Protein AF-A0A840TZE2-F1 (afdb_monomer)

Secondary structure (DSSP, 8-state):
----------------------PPPTT-TTEEEEEEEEEEEEEEEEEETTTTEEEEEEE-TT-SS-EEEEEESS--GGG--TT-EEEEEEEEEEES---SS--TTEEEEEEEEEEEEEE--

Solvent-accessible surface area (backbone atoms only — not comparable to full-atom values): 7478 Å² total; per-residue (Å²): 141,85,88,84,86,79,86,81,86,78,84,76,82,77,76,76,82,76,74,76,72,76,73,65,62,91,68,38,88,76,44,56,58,81,73,47,78,46,70,73,39,55,32,31,29,39,72,38,80,89,78,72,40,46,27,35,45,27,71,41,90,96,50,95,64,38,27,34,38,26,38,40,50,75,72,60,76,96,62,75,43,73,69,42,42,32,33,34,22,30,38,33,18,38,40,85,68,74,78,92,68,90,62,80,52,61,75,48,56,26,26,24,50,68,76,44,74,43,79,58,135

Structure (mmCIF, N/CA/C/O backbone):
data_AF-A0A840TZE2-F1
#
_entry.id   AF-A0A840TZE2-F1
#
loop_
_atom_site.group_PDB
_atom_site.id
_atom_site.type_symbol
_atom_site.label_atom_id
_atom_site.label_alt_id
_atom_site.label_comp_id
_atom_site.label_asym_id
_atom_site.label_entity_id
_atom_site.label_seq_id
_atom_site.pdbx_PDB_ins_code
_atom_site.Cartn_x
_atom_site.Cartn_y
_atom_site.Cartn_z
_atom_site.occupancy
_atom_site.B_iso_or_equiv
_atom_site.auth_seq_id
_atom_site.auth_comp_id
_atom_site.auth_asym_id
_atom_site.auth_atom_id
_atom_site.pdbx_PDB_model_num
ATOM 1 N N . MET A 1 1 ? 66.362 -23.103 40.442 1.00 46.62 1 MET A N 1
ATOM 2 C CA . MET A 1 1 ? 65.578 -22.502 39.340 1.00 46.62 1 MET A CA 1
ATOM 3 C C . MET A 1 1 ? 64.280 -23.282 39.183 1.00 46.62 1 MET A C 1
ATOM 5 O O . MET A 1 1 ? 64.343 -24.463 38.875 1.00 46.62 1 MET A O 1
ATOM 9 N N . LYS A 1 2 ? 63.124 -22.663 39.441 1.00 38.03 2 LYS A N 1
ATOM 10 C CA . LYS A 1 2 ? 61.800 -23.168 39.040 1.00 38.03 2 LYS A CA 1
ATOM 11 C C . LYS A 1 2 ? 60.840 -21.977 39.036 1.00 38.03 2 LYS A C 1
ATOM 13 O O . LYS A 1 2 ? 60.615 -21.368 40.075 1.00 38.03 2 LYS A O 1
ATOM 18 N N . LYS A 1 3 ? 60.401 -21.585 37.838 1.00 48.84 3 LYS A N 1
ATOM 19 C CA . LYS A 1 3 ? 59.460 -20.491 37.578 1.00 48.84 3 LYS A CA 1
ATOM 20 C C . LYS A 1 3 ? 58.049 -21.077 37.642 1.00 48.84 3 LYS A C 1
ATOM 22 O O . LYS A 1 3 ? 57.765 -21.990 36.875 1.00 48.84 3 LYS A O 1
ATOM 27 N N . TYR A 1 4 ? 57.187 -20.556 38.510 1.00 53.03 4 TYR A N 1
ATOM 28 C CA . TYR A 1 4 ? 55.747 -20.800 38.437 1.00 53.03 4 TYR A CA 1
ATOM 29 C C . TYR A 1 4 ? 55.072 -19.488 38.057 1.00 53.03 4 TYR A C 1
ATOM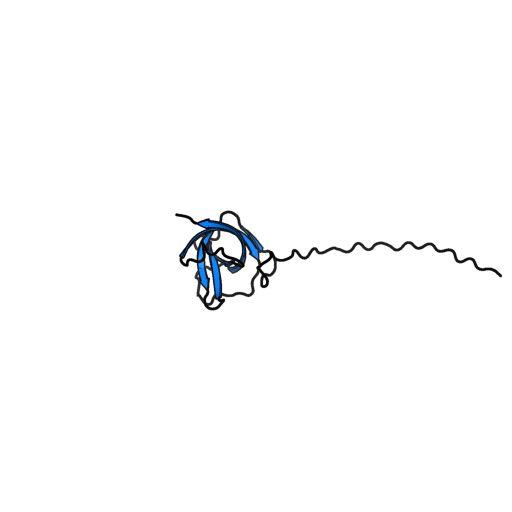 31 O O . TYR A 1 4 ? 54.997 -18.549 38.843 1.00 53.03 4 TYR A O 1
ATOM 39 N N . LEU A 1 5 ? 54.678 -19.425 36.791 1.00 52.38 5 LEU A N 1
ATOM 40 C CA . LEU A 1 5 ? 53.930 -18.342 36.178 1.00 52.38 5 LEU A CA 1
ATOM 41 C C . LEU A 1 5 ? 52.453 -18.716 36.339 1.00 52.38 5 LEU A C 1
ATOM 43 O O . LEU A 1 5 ? 51.969 -19.611 35.649 1.00 52.38 5 LEU A O 1
ATOM 47 N N . VAL A 1 6 ? 51.772 -18.111 37.315 1.00 52.62 6 VAL A N 1
ATOM 48 C CA . VAL A 1 6 ? 50.349 -18.358 37.579 1.00 52.62 6 VAL A CA 1
ATOM 49 C C . VAL A 1 6 ? 49.521 -17.230 36.973 1.00 52.62 6 VAL A C 1
ATOM 51 O O . VAL A 1 6 ? 49.556 -16.088 37.417 1.00 52.62 6 VAL A O 1
ATOM 54 N N . PHE A 1 7 ? 48.821 -17.621 35.912 1.00 53.38 7 PHE A N 1
ATOM 55 C CA . PHE A 1 7 ? 47.556 -17.115 35.386 1.00 53.38 7 PHE A CA 1
ATOM 56 C C . PHE A 1 7 ? 46.732 -16.229 36.343 1.00 53.38 7 PHE A C 1
ATOM 58 O O . PHE A 1 7 ? 46.301 -16.691 37.396 1.00 53.38 7 PHE A O 1
ATOM 65 N N . PHE A 1 8 ? 46.354 -15.032 35.889 1.00 50.03 8 PHE A N 1
ATOM 66 C CA . PHE A 1 8 ? 45.045 -14.467 36.225 1.00 50.03 8 PHE A CA 1
ATOM 67 C C . PHE A 1 8 ? 44.511 -13.697 35.017 1.00 50.03 8 PHE A C 1
ATOM 69 O O . PHE A 1 8 ? 44.864 -12.548 34.760 1.00 50.03 8 PHE A O 1
ATOM 76 N N . GLY A 1 9 ? 43.721 -14.411 34.216 1.00 56.72 9 GLY A N 1
ATOM 77 C CA . GLY A 1 9 ? 42.927 -13.829 33.150 1.00 56.72 9 GLY A CA 1
ATOM 78 C C . GLY A 1 9 ? 41.748 -13.068 33.742 1.00 56.72 9 GLY A C 1
ATOM 79 O O . GLY A 1 9 ? 41.041 -13.581 34.606 1.00 56.72 9 GLY A O 1
ATOM 80 N N . LEU A 1 10 ? 41.521 -11.860 33.242 1.00 48.53 10 LEU A N 1
ATOM 81 C CA . LEU A 1 10 ? 40.240 -11.181 33.362 1.00 48.53 10 LEU A CA 1
ATOM 82 C C . LEU A 1 10 ? 39.922 -10.562 32.002 1.00 48.53 10 LEU A C 1
ATOM 84 O O . LEU A 1 10 ? 40.178 -9.391 31.731 1.00 48.53 10 LEU A O 1
ATOM 88 N N . THR A 1 11 ? 39.442 -11.415 31.104 1.00 57.41 11 THR A N 1
ATOM 89 C CA . THR A 1 11 ? 38.923 -11.045 29.792 1.00 57.41 11 THR A CA 1
ATOM 90 C C . THR A 1 11 ? 37.662 -10.212 30.010 1.00 57.41 11 THR A C 1
ATOM 92 O O . THR A 1 11 ? 36.613 -10.731 30.387 1.00 57.41 11 THR A O 1
ATOM 95 N N . VAL A 1 12 ? 37.786 -8.899 29.828 1.00 59.91 12 VAL A N 1
ATOM 96 C CA . VAL A 1 12 ? 36.674 -7.950 29.894 1.00 59.91 12 VAL A CA 1
ATOM 97 C C . VAL A 1 12 ? 35.735 -8.228 28.722 1.00 59.91 12 VAL A C 1
ATOM 99 O O . VAL A 1 12 ? 36.098 -8.046 27.560 1.00 59.91 12 VAL A O 1
ATOM 102 N N . LEU A 1 13 ? 34.528 -8.696 29.053 1.00 56.69 13 LEU A N 1
ATOM 103 C CA . LEU A 1 13 ? 33.383 -8.757 28.154 1.00 56.69 13 LEU A CA 1
ATOM 104 C C . LEU A 1 13 ? 33.095 -7.350 27.618 1.00 56.69 13 LEU A C 1
ATOM 106 O O . LEU A 1 13 ? 32.528 -6.516 28.323 1.00 56.69 13 LEU A O 1
ATOM 110 N N . VAL A 1 14 ? 33.448 -7.095 26.360 1.00 61.59 14 VAL A N 1
ATOM 111 C CA . VAL A 1 14 ? 32.863 -5.986 25.606 1.00 61.59 14 VAL A CA 1
ATOM 112 C C . VAL A 1 14 ? 31.585 -6.517 24.981 1.00 61.59 14 VAL A C 1
ATOM 114 O O . VAL A 1 14 ? 31.595 -7.262 24.003 1.00 61.59 14 VAL A O 1
ATOM 117 N N . SER A 1 15 ? 30.486 -6.174 25.639 1.00 53.34 15 SER A N 1
ATOM 118 C CA . SER A 1 15 ? 29.107 -6.408 25.245 1.00 53.34 15 SER A CA 1
ATOM 119 C C . SER A 1 15 ? 28.909 -6.055 23.775 1.00 53.34 15 SER A C 1
ATOM 121 O O . SER A 1 15 ? 28.991 -4.890 23.384 1.00 53.34 15 SER A O 1
ATOM 123 N N . GLY A 1 16 ? 28.633 -7.069 22.956 1.00 50.19 16 GLY A N 1
ATOM 124 C CA . GLY A 1 16 ? 28.140 -6.855 21.608 1.00 50.19 16 GLY A CA 1
ATOM 125 C C . GLY A 1 16 ? 26.849 -6.050 21.684 1.00 50.19 16 GLY A C 1
ATOM 126 O O . GLY A 1 16 ? 25.851 -6.526 22.227 1.00 50.19 16 GLY A O 1
ATOM 127 N N . LEU A 1 17 ? 26.862 -4.834 21.133 1.00 50.44 17 LEU A N 1
ATOM 128 C CA . LEU A 1 17 ? 25.637 -4.183 20.692 1.00 50.44 17 LEU A CA 1
ATOM 129 C C . LEU A 1 17 ? 25.027 -5.087 19.623 1.00 50.44 17 LEU A C 1
ATOM 131 O O . LEU A 1 17 ? 25.372 -5.019 18.445 1.00 50.44 17 LEU A O 1
ATOM 135 N N . SER A 1 18 ? 24.146 -5.982 20.061 1.00 49.38 18 SER A N 1
ATOM 136 C CA . SER A 1 18 ? 23.297 -6.771 19.189 1.00 49.38 18 SER A CA 1
ATOM 137 C C . SER A 1 18 ? 22.304 -5.803 18.554 1.00 49.38 18 SER A C 1
ATOM 139 O O . SER A 1 18 ? 21.219 -5.543 19.071 1.00 49.38 18 SER A O 1
ATOM 141 N N . CYS A 1 19 ? 22.720 -5.186 17.448 1.00 57.56 19 CYS A N 1
ATOM 142 C CA . CYS A 1 19 ? 21.803 -4.545 16.530 1.00 57.56 19 CYS A CA 1
ATOM 143 C C . CYS A 1 19 ? 20.979 -5.680 15.917 1.00 57.56 19 CYS A C 1
ATOM 145 O O . CYS A 1 19 ? 21.389 -6.298 14.935 1.00 57.56 19 CYS A O 1
ATOM 147 N N . GLN A 1 20 ? 19.853 -6.012 16.553 1.00 50.72 20 GLN A N 1
ATOM 148 C CA . GLN A 1 20 ? 18.849 -6.870 15.946 1.00 50.72 20 GLN A CA 1
ATOM 149 C C . GLN A 1 20 ? 18.332 -6.130 14.717 1.00 50.72 20 GLN A C 1
ATOM 151 O O . GLN A 1 20 ? 17.485 -5.238 14.799 1.00 50.72 20 GLN A O 1
ATOM 156 N N . LYS A 1 21 ? 18.912 -6.463 13.565 1.00 54.38 21 LYS A N 1
ATOM 157 C CA . LYS A 1 21 ? 18.380 -6.100 12.262 1.00 54.38 21 LYS A CA 1
ATOM 158 C C . LYS A 1 21 ? 17.020 -6.790 12.204 1.00 54.38 21 LYS A C 1
ATOM 160 O O . LYS A 1 21 ? 16.968 -8.004 12.047 1.00 54.38 21 LYS A O 1
ATOM 165 N N . LYS A 1 22 ? 15.944 -6.039 12.469 1.00 52.91 22 LYS A N 1
ATOM 166 C CA . LYS A 1 22 ? 14.573 -6.537 12.332 1.00 52.91 22 LYS A CA 1
ATOM 167 C C . LYS A 1 22 ? 14.469 -7.119 10.931 1.00 52.91 22 LYS A C 1
ATOM 169 O O . LYS A 1 22 ? 14.631 -6.378 9.961 1.00 52.91 22 LYS A O 1
ATOM 174 N N . GLU A 1 23 ? 14.304 -8.432 10.853 1.00 50.81 23 GLU A N 1
ATOM 175 C CA . GLU A 1 23 ? 14.097 -9.097 9.579 1.00 50.81 23 GLU A CA 1
ATOM 176 C C . GLU A 1 23 ? 12.855 -8.476 8.925 1.00 50.81 23 GLU A C 1
ATOM 178 O O . GLU A 1 23 ? 11.858 -8.230 9.619 1.00 50.81 23 GLU A O 1
ATOM 183 N N . PRO A 1 24 ? 12.915 -8.135 7.627 1.00 51.75 24 PRO A N 1
ATOM 184 C CA . PRO A 1 24 ? 11.711 -7.772 6.902 1.00 51.75 24 PRO A CA 1
ATOM 185 C C . PRO A 1 24 ? 10.721 -8.935 7.015 1.00 51.75 24 PRO A C 1
ATOM 187 O O . PRO A 1 24 ? 11.121 -10.100 7.014 1.00 51.75 24 PRO A O 1
ATOM 190 N N . ALA A 1 25 ? 9.435 -8.612 7.157 1.00 49.97 25 ALA A N 1
ATOM 191 C CA . ALA A 1 25 ? 8.390 -9.625 7.190 1.00 49.97 25 ALA A CA 1
ATOM 192 C C . ALA A 1 25 ? 8.539 -10.569 5.976 1.00 49.97 25 ALA A C 1
ATOM 194 O O . ALA A 1 25 ? 8.885 -10.094 4.883 1.00 49.97 25 ALA A O 1
ATOM 195 N N . PRO A 1 26 ? 8.320 -11.886 6.153 1.00 44.94 26 PRO A N 1
ATOM 196 C CA . PRO A 1 26 ? 8.424 -12.845 5.058 1.00 44.94 26 PRO A CA 1
ATOM 197 C C . PRO A 1 26 ? 7.535 -12.386 3.891 1.00 44.94 26 PRO A C 1
ATOM 199 O O . PRO A 1 26 ? 6.393 -11.993 4.105 1.00 44.94 26 PRO A O 1
ATOM 202 N N . GLY A 1 27 ? 8.110 -12.339 2.685 1.00 57.38 27 GLY A N 1
ATOM 203 C CA . GLY A 1 27 ? 7.444 -11.897 1.449 1.00 57.38 27 GLY A CA 1
ATOM 204 C C . GLY A 1 27 ? 7.894 -10.528 0.912 1.00 57.38 27 GLY A C 1
ATOM 205 O O . GLY A 1 27 ? 7.774 -10.260 -0.279 1.00 57.38 27 GLY A O 1
ATOM 206 N N . CYS A 1 28 ? 8.494 -9.669 1.740 1.00 67.19 28 CYS A N 1
ATOM 207 C CA . CYS A 1 28 ? 8.900 -8.307 1.366 1.00 67.19 28 CYS A CA 1
ATOM 208 C C . CYS A 1 28 ? 10.415 -8.176 1.081 1.00 67.19 28 CYS A C 1
ATOM 210 O O . CYS A 1 28 ? 11.104 -7.398 1.742 1.00 67.19 28 CYS A O 1
ATOM 212 N N . LEU A 1 29 ? 10.968 -8.938 0.129 1.00 60.88 29 LEU A N 1
ATOM 213 C CA . LEU A 1 29 ? 12.430 -8.995 -0.093 1.00 60.88 29 LEU A CA 1
ATOM 214 C C . LEU A 1 29 ? 13.069 -7.656 -0.527 1.00 60.88 29 LEU A C 1
ATOM 216 O O . LEU A 1 29 ? 14.257 -7.453 -0.288 1.00 60.88 29 LEU A O 1
ATOM 220 N N . ASP A 1 30 ? 12.288 -6.722 -1.081 1.00 71.00 30 ASP A N 1
ATOM 221 C CA . ASP A 1 30 ? 12.782 -5.434 -1.607 1.00 71.00 30 ASP A CA 1
ATOM 222 C C . ASP A 1 30 ? 12.546 -4.238 -0.669 1.00 71.00 30 ASP A C 1
ATOM 224 O O . ASP A 1 30 ? 12.617 -3.077 -1.084 1.00 71.00 30 ASP A O 1
ATOM 228 N N . CYS A 1 31 ? 12.204 -4.499 0.590 1.00 85.00 31 CYS A N 1
ATOM 229 C CA . CYS A 1 31 ? 11.728 -3.463 1.494 1.00 85.00 31 CYS A CA 1
ATOM 230 C C . CYS A 1 31 ? 12.826 -3.022 2.466 1.00 85.00 31 CYS A C 1
ATOM 232 O O . CYS A 1 31 ? 13.541 -3.833 3.055 1.00 85.00 31 CYS A O 1
ATOM 234 N N . GLY A 1 32 ? 12.986 -1.704 2.584 1.00 88.06 32 GLY A N 1
ATOM 235 C CA . GLY A 1 32 ? 14.027 -1.052 3.370 1.00 88.06 32 GLY A CA 1
ATOM 236 C C . GLY A 1 32 ? 13.657 -0.911 4.845 1.00 88.06 32 GLY A C 1
ATOM 237 O O . GLY A 1 32 ? 13.135 -1.827 5.480 1.00 88.06 32 GLY A O 1
ATOM 238 N N . LYS A 1 33 ? 13.954 0.251 5.435 1.00 91.19 33 LYS A N 1
ATOM 239 C CA . LYS A 1 33 ? 13.668 0.488 6.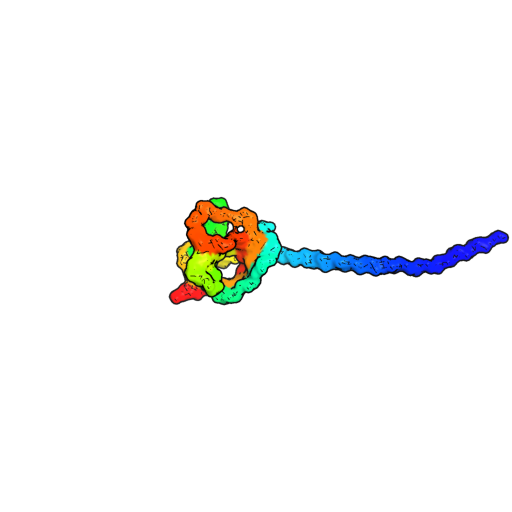857 1.00 91.19 33 LYS A CA 1
ATOM 240 C C . LYS A 1 33 ? 12.171 0.651 7.098 1.00 91.19 33 LYS A C 1
ATOM 242 O O . LYS A 1 33 ? 11.449 1.170 6.252 1.00 91.19 33 LYS A O 1
ATOM 247 N N . LYS A 1 34 ? 11.718 0.248 8.289 1.00 92.69 34 LYS A N 1
ATOM 248 C CA . LYS A 1 34 ? 10.355 0.517 8.764 1.00 92.69 34 LYS A CA 1
ATOM 249 C C . LYS A 1 34 ? 10.131 2.030 8.855 1.00 92.69 34 LYS A C 1
ATOM 251 O O . LYS A 1 34 ? 10.931 2.720 9.481 1.00 92.69 34 LYS A O 1
ATOM 256 N N . VAL A 1 35 ? 9.018 2.493 8.295 1.00 93.69 35 VAL A N 1
ATOM 257 C CA . VAL A 1 35 ? 8.570 3.891 8.324 1.00 93.69 35 VAL A CA 1
ATOM 258 C C . VAL A 1 35 ? 7.463 4.072 9.359 1.00 93.69 35 VAL A C 1
ATOM 260 O O . VAL A 1 35 ? 7.608 4.867 10.281 1.00 93.69 35 VAL A O 1
ATOM 263 N N . GLU A 1 36 ? 6.373 3.311 9.244 1.00 93.31 36 GLU A N 1
ATOM 264 C CA . GLU A 1 36 ? 5.159 3.511 10.048 1.00 93.31 36 GLU A CA 1
ATOM 265 C C . GLU A 1 36 ? 4.379 2.198 10.202 1.00 93.31 36 GLU A C 1
ATOM 267 O O . GLU A 1 36 ? 4.414 1.343 9.322 1.00 93.31 36 GLU A O 1
ATOM 272 N N . GLU A 1 37 ? 3.667 2.029 11.315 1.00 95.00 37 GLU A N 1
ATOM 273 C CA . GLU A 1 37 ? 2.593 1.035 11.435 1.00 95.00 37 GLU A C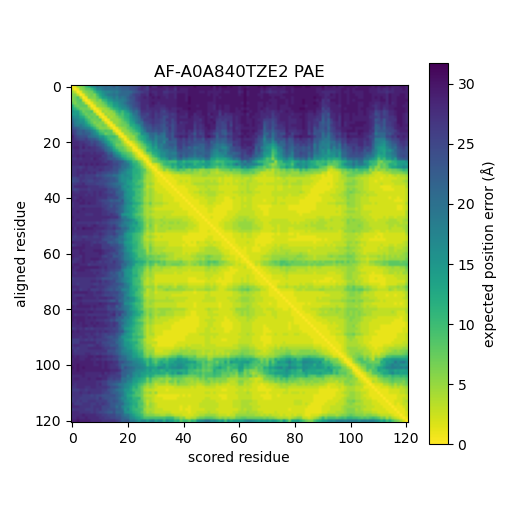A 1
ATOM 274 C C . GLU A 1 37 ? 1.250 1.712 11.167 1.00 95.00 37 GLU A C 1
ATOM 276 O O . GLU A 1 37 ? 0.930 2.721 11.791 1.00 95.00 37 GLU A O 1
ATOM 281 N N . ILE A 1 38 ? 0.460 1.140 10.260 1.00 94.88 38 ILE A N 1
ATOM 282 C CA . ILE A 1 38 ? -0.880 1.620 9.932 1.00 94.88 38 ILE A CA 1
ATOM 283 C C . ILE A 1 38 ? -1.927 0.655 10.483 1.00 94.88 38 ILE A C 1
ATOM 285 O O . ILE A 1 38 ? -1.772 -0.566 10.412 1.00 94.88 38 ILE A O 1
ATOM 289 N N . GLN A 1 39 ? -3.008 1.212 11.019 1.00 95.62 39 GLN A N 1
ATOM 290 C CA . GLN A 1 39 ? -4.140 0.454 11.541 1.00 95.62 39 GLN A CA 1
ATOM 291 C C . GLN A 1 39 ? -5.422 0.947 10.891 1.00 95.62 39 GLN A C 1
ATOM 293 O O . GLN A 1 39 ? -5.627 2.156 10.777 1.00 95.62 39 GLN A O 1
ATOM 298 N N . GLU A 1 40 ? -6.244 -0.007 10.454 1.00 95.12 40 GLU A N 1
ATOM 299 C CA . GLU A 1 40 ? -7.567 0.220 9.865 1.00 95.12 40 GLU A CA 1
ATOM 300 C C . GLU A 1 40 ? -7.607 1.373 8.846 1.00 95.12 40 GLU A C 1
ATOM 302 O O . GLU A 1 40 ? -8.530 2.186 8.813 1.00 95.12 40 GLU A O 1
ATOM 307 N N . ARG A 1 41 ? -6.593 1.443 7.979 1.00 95.06 41 ARG A N 1
ATOM 308 C CA . ARG A 1 41 ? -6.465 2.496 6.978 1.00 95.06 41 ARG A CA 1
ATOM 309 C C . ARG A 1 41 ? -7.340 2.171 5.764 1.00 95.06 41 ARG A C 1
ATOM 311 O O . ARG A 1 41 ? -7.090 1.152 5.119 1.00 95.06 41 ARG A O 1
ATOM 318 N N . PRO A 1 42 ? -8.328 3.009 5.408 1.00 95.12 42 PRO A N 1
ATOM 319 C CA . PRO A 1 42 ? -9.040 2.853 4.148 1.00 95.12 42 PRO A CA 1
ATOM 320 C C . PRO A 1 42 ? -8.107 3.090 2.959 1.00 95.12 42 PRO A C 1
ATOM 322 O O . PRO A 1 42 ? -7.231 3.961 2.986 1.00 95.12 42 PRO A O 1
ATOM 325 N N . GLY A 1 43 ? -8.331 2.330 1.899 1.00 94.44 43 GLY A N 1
ATOM 326 C CA . GLY A 1 43 ? -7.606 2.461 0.653 1.00 94.44 43 GLY A CA 1
ATOM 327 C C . GLY A 1 43 ? -8.309 1.779 -0.510 1.00 94.44 43 GLY A C 1
ATOM 328 O O . GLY A 1 43 ? -9.396 1.214 -0.378 1.00 94.44 43 GLY A O 1
ATOM 329 N N . ARG A 1 44 ? -7.670 1.859 -1.671 1.00 95.31 44 ARG A N 1
ATOM 330 C CA . ARG A 1 44 ? -8.137 1.247 -2.913 1.00 95.31 44 ARG A CA 1
ATOM 331 C C . ARG A 1 44 ? -7.038 0.379 -3.505 1.00 95.31 44 ARG A C 1
ATOM 333 O O . ARG A 1 44 ? -5.897 0.831 -3.595 1.00 95.31 44 ARG A O 1
ATOM 340 N N . ILE A 1 45 ? -7.390 -0.836 -3.909 1.00 95.75 45 ILE A N 1
ATOM 341 C CA . ILE A 1 45 ? -6.484 -1.729 -4.627 1.00 95.75 45 ILE A CA 1
ATOM 342 C C . ILE A 1 45 ? -6.280 -1.213 -6.048 1.00 95.75 45 ILE A C 1
ATOM 344 O O . ILE A 1 45 ? -7.231 -0.825 -6.729 1.00 95.75 45 ILE A O 1
ATOM 348 N N . ALA A 1 46 ? -5.034 -1.223 -6.498 1.00 93.31 46 ALA A N 1
ATOM 349 C CA . ALA A 1 46 ? -4.670 -0.983 -7.882 1.00 93.31 46 ALA A CA 1
ATOM 350 C C . ALA A 1 46 ? -3.491 -1.871 -8.286 1.00 93.31 46 ALA A C 1
ATOM 352 O O . ALA A 1 46 ? -2.769 -2.395 -7.432 1.00 93.31 46 ALA A O 1
ATOM 353 N N . TYR A 1 47 ? -3.319 -2.065 -9.591 1.00 91.75 47 TYR A N 1
ATOM 354 C CA . TYR A 1 47 ? -2.256 -2.889 -10.147 1.00 91.75 47 TYR A CA 1
ATOM 355 C C . TYR A 1 47 ? -1.267 -2.029 -10.933 1.00 91.75 47 TYR A C 1
ATOM 357 O O . TYR A 1 47 ? -1.648 -1.253 -11.804 1.00 91.75 47 TYR A O 1
ATOM 365 N N . ASP A 1 48 ? 0.020 -2.161 -10.622 1.00 88.69 48 ASP A N 1
ATOM 366 C CA . ASP A 1 48 ? 1.094 -1.534 -11.384 1.00 88.69 48 ASP A CA 1
ATOM 367 C C . ASP A 1 48 ? 1.661 -2.560 -12.365 1.00 88.69 48 ASP A C 1
ATOM 369 O O . ASP A 1 48 ? 2.390 -3.475 -11.975 1.00 88.69 48 ASP A O 1
ATOM 373 N N . SER A 1 49 ? 1.331 -2.412 -13.648 1.00 88.44 49 SER A N 1
ATOM 374 C CA . SER A 1 49 ? 1.780 -3.334 -14.693 1.00 88.44 49 SER A CA 1
ATOM 375 C C . SER A 1 49 ? 3.279 -3.243 -14.985 1.00 88.44 49 SER A C 1
ATOM 377 O O . SER A 1 49 ? 3.840 -4.188 -15.531 1.00 88.44 49 SER A O 1
ATOM 379 N N . ALA A 1 50 ? 3.940 -2.129 -14.646 1.00 85.25 50 ALA A N 1
ATOM 380 C CA . ALA A 1 50 ? 5.380 -1.974 -14.841 1.00 85.25 50 ALA A CA 1
ATOM 381 C C . ALA A 1 50 ? 6.166 -2.679 -13.728 1.00 85.25 50 ALA A C 1
ATOM 383 O O . ALA A 1 50 ? 7.174 -3.331 -13.997 1.00 85.25 50 ALA A O 1
ATOM 384 N N . ALA A 1 51 ? 5.684 -2.581 -12.486 1.00 83.19 51 ALA A N 1
ATOM 385 C CA . ALA A 1 51 ? 6.252 -3.297 -11.345 1.00 83.19 51 ALA A CA 1
ATOM 386 C C . ALA A 1 51 ? 5.732 -4.742 -11.213 1.00 83.19 51 ALA A C 1
ATOM 388 O O . ALA A 1 51 ? 6.295 -5.515 -10.438 1.00 83.19 51 ALA A O 1
ATOM 389 N N . VAL A 1 52 ? 4.674 -5.101 -11.954 1.00 87.31 52 VAL A N 1
ATOM 390 C CA . VAL A 1 52 ? 3.965 -6.393 -11.900 1.00 87.31 52 VAL A CA 1
ATOM 391 C C . VAL A 1 52 ? 3.487 -6.697 -10.472 1.00 87.31 52 VAL A C 1
ATOM 393 O O . VAL A 1 52 ? 3.649 -7.802 -9.954 1.00 87.31 52 VAL A O 1
ATOM 396 N N . ARG A 1 53 ? 2.948 -5.683 -9.783 1.00 88.62 53 ARG A N 1
ATOM 397 C CA . ARG A 1 53 ? 2.583 -5.763 -8.358 1.00 88.62 53 ARG A CA 1
ATOM 398 C C . ARG A 1 53 ? 1.310 -4.988 -8.051 1.00 88.62 53 ARG A C 1
ATOM 400 O O . ARG A 1 53 ? 1.084 -3.903 -8.582 1.00 88.62 53 ARG A O 1
ATOM 407 N N . TYR A 1 54 ? 0.524 -5.519 -7.119 1.00 92.88 54 TYR A N 1
ATOM 408 C CA . TYR A 1 54 ? -0.586 -4.785 -6.523 1.00 92.88 54 TYR A CA 1
ATOM 409 C C . TYR A 1 54 ? -0.085 -3.772 -5.495 1.00 92.88 54 TYR A C 1
ATOM 411 O O . TYR A 1 54 ? 0.903 -3.990 -4.787 1.00 92.88 54 TYR A O 1
ATOM 419 N N . TYR A 1 55 ? -0.807 -2.668 -5.380 1.00 93.50 55 TYR A N 1
ATOM 420 C CA . TYR A 1 55 ? -0.587 -1.666 -4.357 1.00 93.50 55 TYR A CA 1
ATOM 421 C C . TYR A 1 55 ? -1.910 -1.171 -3.786 1.00 93.50 55 TYR A C 1
ATOM 423 O O . TYR A 1 55 ? -2.966 -1.272 -4.410 1.00 93.50 55 TYR A O 1
ATOM 431 N N . VAL A 1 56 ? -1.837 -0.617 -2.579 1.00 94.94 56 VAL A N 1
ATOM 432 C CA . VAL A 1 56 ? -2.953 0.080 -1.946 1.00 94.94 56 VAL A CA 1
ATOM 433 C C . VAL A 1 56 ? -2.698 1.573 -2.031 1.00 94.94 56 VAL A C 1
ATOM 435 O O . VAL A 1 56 ? -1.674 2.071 -1.553 1.00 94.94 56 VAL A O 1
ATOM 438 N N . TRP A 1 57 ? -3.644 2.289 -2.623 1.00 93.19 57 TRP A N 1
ATOM 439 C CA . TRP A 1 57 ? -3.682 3.741 -2.592 1.00 93.19 57 TRP A CA 1
ATOM 440 C C . TRP A 1 57 ? -4.433 4.190 -1.339 1.00 93.19 57 TRP A C 1
ATOM 442 O O . TRP A 1 57 ? -5.615 3.888 -1.180 1.00 93.19 57 TRP A O 1
ATOM 452 N N . MET A 1 58 ? -3.733 4.852 -0.420 1.00 93.75 58 MET A N 1
ATOM 453 C CA . MET A 1 58 ? -4.238 5.203 0.909 1.00 93.75 58 MET A CA 1
ATOM 454 C C . MET A 1 58 ? -4.180 6.706 1.119 1.00 93.75 58 MET A C 1
ATOM 456 O O . MET A 1 58 ? -3.164 7.339 0.844 1.00 93.75 58 MET A O 1
ATOM 460 N N . HIS A 1 59 ? -5.241 7.275 1.673 1.00 90.94 59 HIS A N 1
ATOM 461 C CA . HIS A 1 59 ? -5.252 8.681 2.067 1.00 90.94 59 HIS A CA 1
ATOM 462 C C . HIS A 1 59 ? -4.389 8.918 3.318 1.00 90.94 59 HIS A C 1
ATOM 464 O O . HIS A 1 59 ? -4.289 8.048 4.196 1.00 90.94 59 HIS A O 1
ATOM 470 N N . VAL A 1 60 ? -3.737 10.082 3.392 1.00 90.19 60 VAL A N 1
ATOM 471 C CA . VAL A 1 60 ? -2.984 10.524 4.573 1.00 90.19 60 VAL A CA 1
ATOM 472 C C . VAL A 1 60 ? -3.930 11.279 5.520 1.00 90.19 60 VAL A C 1
ATOM 474 O O . VAL A 1 60 ? -4.413 12.357 5.166 1.00 90.19 60 VAL A O 1
ATOM 477 N N . PRO A 1 61 ? -4.185 10.768 6.740 1.00 88.12 61 PRO A N 1
ATOM 478 C CA . PRO A 1 61 ? -5.107 11.377 7.683 1.00 88.12 61 PRO A CA 1
ATOM 479 C C . PRO A 1 61 ? -4.733 12.822 7.993 1.00 88.12 61 PRO A C 1
ATOM 481 O O . PRO A 1 61 ? -3.564 13.142 8.196 1.00 88.12 61 PRO A O 1
ATOM 484 N N . GLY A 1 62 ? -5.743 13.685 8.053 1.00 89.38 62 GLY A N 1
ATOM 485 C CA . GLY A 1 62 ? -5.557 15.111 8.323 1.00 89.38 62 GLY A CA 1
ATOM 486 C C . GLY A 1 62 ? -5.125 15.940 7.111 1.00 89.38 62 GLY A C 1
ATOM 487 O O . GLY A 1 62 ? -4.969 17.150 7.246 1.00 89.38 62 GLY A O 1
ATOM 488 N N . THR A 1 63 ? -4.971 15.332 5.934 1.00 89.44 63 THR A N 1
ATOM 489 C CA . THR A 1 63 ? -4.731 16.052 4.674 1.00 89.44 63 THR A CA 1
ATOM 490 C C . THR A 1 63 ? -5.999 16.091 3.822 1.00 89.44 63 THR A C 1
ATOM 492 O O . THR A 1 63 ? -6.905 15.283 4.016 1.00 89.44 63 THR A O 1
ATOM 495 N N . ILE A 1 64 ? -6.100 17.037 2.887 1.00 85.31 64 ILE A N 1
ATOM 496 C CA . ILE A 1 64 ? -7.249 17.100 1.970 1.00 85.31 64 ILE A CA 1
ATOM 497 C C . ILE A 1 64 ? -7.032 16.129 0.810 1.00 85.31 64 ILE A C 1
ATOM 499 O O . ILE A 1 64 ? -7.905 15.329 0.492 1.00 85.31 64 ILE A O 1
ATOM 503 N N . ASP A 1 65 ? -5.843 16.165 0.223 1.00 85.56 65 ASP A N 1
ATOM 504 C CA . ASP A 1 65 ? -5.530 15.530 -1.050 1.00 85.56 65 ASP A CA 1
ATOM 505 C C . ASP A 1 65 ? -4.248 14.693 -1.015 1.00 85.56 65 ASP A C 1
ATOM 507 O O . ASP A 1 65 ? -3.834 14.215 -2.060 1.00 85.56 65 ASP A O 1
ATOM 511 N N . SER A 1 66 ? -3.603 14.488 0.139 1.00 89.81 66 SER A N 1
ATOM 512 C CA . SER A 1 66 ? -2.347 13.733 0.173 1.00 89.81 66 SER A CA 1
ATOM 513 C C . SER A 1 66 ? -2.586 12.229 0.260 1.00 89.81 66 SER A C 1
ATOM 515 O O . SER A 1 66 ? -3.388 11.743 1.064 1.00 89.81 66 SER A O 1
ATOM 517 N N . PHE A 1 67 ? -1.842 11.470 -0.542 1.00 90.38 67 PHE A N 1
ATOM 518 C CA . PHE A 1 67 ? -1.969 10.018 -0.607 1.00 90.38 67 PHE A CA 1
ATOM 519 C C . PHE A 1 67 ? -0.627 9.303 -0.537 1.00 90.38 67 PHE A C 1
ATOM 521 O O . PHE A 1 67 ? 0.400 9.819 -0.959 1.00 90.38 67 PHE A O 1
ATOM 528 N N . ARG A 1 68 ? -0.648 8.053 -0.084 1.00 92.25 68 ARG A N 1
ATOM 529 C CA . ARG A 1 68 ? 0.491 7.136 -0.108 1.00 92.25 68 ARG A CA 1
ATOM 530 C C . ARG A 1 68 ? 0.176 5.920 -0.951 1.00 92.25 68 ARG A C 1
ATOM 532 O O . ARG A 1 68 ? -0.962 5.450 -0.986 1.00 92.25 68 ARG A O 1
ATOM 539 N N . VAL A 1 69 ? 1.213 5.386 -1.579 1.00 92.81 69 VAL A N 1
ATOM 540 C CA . VAL A 1 69 ? 1.163 4.113 -2.296 1.00 92.81 69 VAL A CA 1
ATOM 541 C C . VAL A 1 69 ? 1.923 3.075 -1.486 1.00 92.81 69 VAL A C 1
ATOM 543 O O . VAL A 1 69 ? 3.119 3.229 -1.246 1.00 92.81 69 VAL A O 1
ATOM 546 N N . GLY A 1 70 ? 1.227 2.027 -1.055 1.00 93.88 70 GLY A N 1
ATOM 547 C CA . GLY A 1 70 ? 1.828 0.865 -0.408 1.00 93.88 70 GLY A CA 1
ATOM 548 C C . GLY A 1 70 ? 1.813 -0.336 -1.345 1.00 93.88 70 GLY A C 1
ATOM 549 O O . GLY A 1 70 ? 0.768 -0.965 -1.484 1.00 93.88 70 GLY A O 1
ATOM 550 N N . TYR A 1 71 ? 2.943 -0.666 -1.973 1.00 92.94 71 TYR A N 1
ATOM 551 C CA . TYR A 1 71 ? 3.098 -1.901 -2.746 1.00 92.94 71 TYR A CA 1
ATOM 552 C C . TYR A 1 71 ? 3.004 -3.100 -1.813 1.00 92.94 71 TYR A C 1
ATOM 554 O O . TYR A 1 71 ? 3.803 -3.237 -0.886 1.00 92.94 71 TYR A O 1
ATOM 562 N N . VAL A 1 72 ? 2.012 -3.949 -2.047 1.00 92.12 72 VAL A N 1
ATOM 563 C CA . VAL A 1 72 ? 1.710 -5.077 -1.173 1.00 92.12 72 VAL A CA 1
ATOM 564 C C . VAL A 1 72 ? 2.643 -6.226 -1.513 1.00 92.12 72 VAL A C 1
ATOM 566 O O . VAL A 1 72 ? 2.761 -6.605 -2.675 1.00 92.12 72 VAL A O 1
ATOM 569 N N . CYS A 1 73 ? 3.300 -6.788 -0.502 1.00 85.75 73 CYS A N 1
ATOM 570 C CA . CYS A 1 73 ? 4.200 -7.919 -0.718 1.00 85.75 73 CYS A CA 1
ATOM 571 C C . CYS A 1 73 ? 3.435 -9.205 -1.052 1.00 85.75 73 CYS A C 1
ATOM 573 O O . CYS A 1 73 ? 3.793 -9.903 -1.994 1.00 85.75 73 CYS A O 1
ATOM 575 N N . GLU A 1 74 ? 2.347 -9.472 -0.328 1.00 86.88 74 GLU A N 1
ATOM 576 C CA . GLU A 1 74 ? 1.440 -10.596 -0.567 1.00 86.88 74 GLU A CA 1
ATOM 577 C C . GLU A 1 74 ? -0.007 -10.116 -0.387 1.00 86.88 74 GLU A C 1
ATOM 579 O O . GLU A 1 74 ? -0.443 -9.819 0.726 1.00 86.88 74 GLU A O 1
ATOM 584 N N .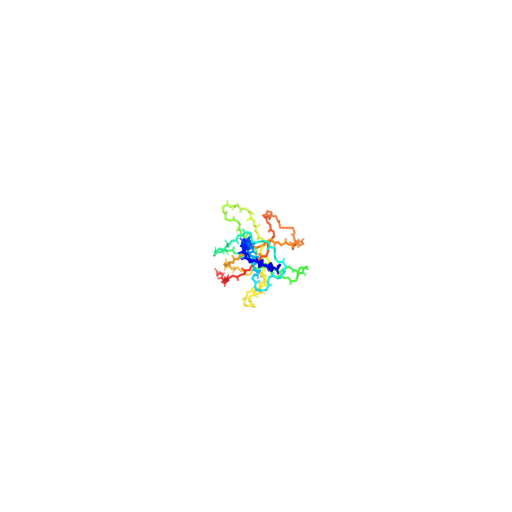 LEU A 1 75 ? -0.743 -9.974 -1.494 1.00 92.06 75 LEU A N 1
AT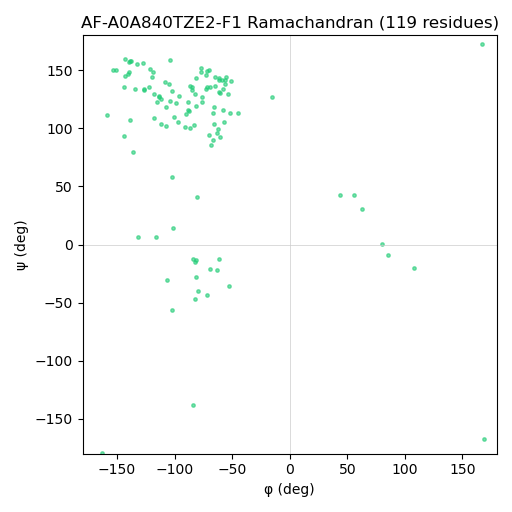OM 585 C CA . LEU A 1 75 ? -2.166 -9.632 -1.472 1.00 92.06 75 LEU A CA 1
ATOM 586 C C . LEU A 1 75 ? -2.981 -10.922 -1.645 1.00 92.06 75 LEU A C 1
ATOM 588 O O . LEU A 1 75 ? -2.789 -11.594 -2.663 1.00 92.06 75 LEU A O 1
ATOM 592 N N . PRO A 1 76 ? -3.880 -11.286 -0.708 1.00 92.81 76 PRO A N 1
ATOM 593 C CA . PRO A 1 76 ? -4.688 -12.492 -0.861 1.00 92.81 76 PRO A CA 1
ATOM 594 C C . PRO A 1 76 ? -5.522 -12.431 -2.144 1.00 92.81 76 PRO A C 1
ATOM 596 O O . PRO A 1 76 ? -6.051 -11.371 -2.470 1.00 92.81 76 PRO A O 1
ATOM 599 N N . GLU A 1 77 ? -5.672 -13.560 -2.842 1.00 93.38 77 GLU A N 1
ATOM 600 C CA . GLU A 1 77 ? -6.346 -13.634 -4.154 1.00 93.38 77 GLU A CA 1
ATOM 601 C C . GLU A 1 77 ? -7.748 -13.011 -4.151 1.00 93.38 77 GLU A C 1
ATOM 603 O O . GLU A 1 77 ? -8.126 -12.332 -5.099 1.00 93.38 77 GLU A O 1
ATOM 608 N N . ALA A 1 78 ? -8.485 -13.146 -3.043 1.00 94.06 78 ALA A N 1
ATOM 609 C CA . ALA A 1 78 ? -9.811 -12.550 -2.859 1.00 94.06 78 ALA A CA 1
ATOM 610 C C . ALA A 1 78 ? -9.839 -11.007 -2.921 1.00 94.06 78 ALA A C 1
ATOM 612 O O . ALA A 1 78 ? -10.921 -10.425 -2.977 1.00 94.06 78 ALA A O 1
ATOM 613 N N . TYR A 1 79 ? -8.674 -10.354 -2.872 1.00 95.19 79 TYR A N 1
ATOM 614 C CA . TYR A 1 79 ? -8.521 -8.903 -2.955 1.00 95.19 79 TYR A CA 1
ATOM 615 C C . TYR A 1 79 ? -7.743 -8.442 -4.195 1.00 95.19 79 TYR A C 1
ATOM 617 O O . TYR A 1 79 ? -7.421 -7.263 -4.309 1.00 95.19 79 TYR A O 1
ATOM 625 N N . GLN A 1 80 ? -7.406 -9.345 -5.121 1.00 94.31 80 GLN A N 1
ATOM 626 C CA . GLN A 1 80 ? -6.639 -9.036 -6.335 1.00 94.31 80 GLN A CA 1
ATOM 627 C C . GLN A 1 80 ? -7.510 -8.426 -7.451 1.00 94.31 80 GLN A C 1
ATOM 629 O O . GLN A 1 80 ? -7.355 -8.738 -8.632 1.00 94.31 80 GLN A O 1
ATOM 634 N N . GLU A 1 81 ? -8.418 -7.525 -7.083 1.00 92.62 81 GLU A N 1
ATOM 635 C CA . GLU A 1 81 ? -9.332 -6.839 -7.992 1.00 92.62 81 GLU A CA 1
ATOM 636 C C . GLU A 1 81 ? -9.038 -5.335 -8.004 1.00 92.62 81 GLU A C 1
ATOM 638 O O . GLU A 1 81 ? -9.047 -4.657 -6.973 1.00 92.62 81 GLU A O 1
ATOM 643 N N . GLU A 1 82 ? -8.752 -4.792 -9.187 1.00 93.56 82 GLU A N 1
ATOM 644 C CA . GLU A 1 82 ? -8.485 -3.365 -9.342 1.00 93.56 82 GLU A CA 1
ATOM 645 C C . GLU A 1 82 ? -9.728 -2.529 -9.011 1.00 93.56 82 GLU A C 1
ATOM 647 O O . GLU A 1 82 ? -10.844 -2.828 -9.423 1.00 93.56 82 GLU A O 1
ATOM 652 N N . GLY A 1 83 ? -9.534 -1.445 -8.261 1.00 93.31 83 GLY A N 1
ATOM 653 C CA . GLY A 1 83 ? -10.610 -0.547 -7.857 1.00 93.31 83 GLY A CA 1
ATOM 654 C C . GLY A 1 83 ? -11.355 -0.978 -6.594 1.00 93.31 83 GLY A C 1
ATOM 655 O O . GLY A 1 83 ? -12.111 -0.162 -6.056 1.00 93.31 83 GLY A O 1
ATOM 656 N N . GLN A 1 84 ? -11.105 -2.185 -6.075 1.00 95.38 84 GLN A N 1
ATOM 657 C CA . GLN A 1 84 ? -11.722 -2.667 -4.845 1.00 95.38 84 GLN A CA 1
ATOM 658 C C . GLN A 1 84 ? -11.357 -1.768 -3.658 1.00 95.38 84 GLN A C 1
ATOM 660 O O . GLN A 1 84 ? -10.188 -1.441 -3.427 1.00 95.38 84 GLN A O 1
ATOM 665 N N . GLN A 1 85 ? -12.373 -1.359 -2.897 1.00 96.69 85 GLN A N 1
ATOM 666 C CA . GLN A 1 85 ? -12.181 -0.596 -1.669 1.00 96.69 85 GLN A CA 1
ATOM 667 C C . GLN A 1 85 ? -11.922 -1.541 -0.499 1.00 96.69 85 GLN A C 1
ATOM 669 O O . GLN A 1 85 ? -12.625 -2.539 -0.309 1.00 96.69 85 GLN A O 1
ATOM 674 N N . VAL A 1 86 ? -10.895 -1.223 0.282 1.00 96.69 86 VAL A N 1
ATOM 675 C CA . VAL A 1 86 ? -10.433 -2.057 1.387 1.00 96.69 86 VAL A CA 1
ATOM 676 C C . VAL A 1 86 ? -10.068 -1.216 2.600 1.00 96.69 86 VAL A C 1
ATOM 678 O O . VAL A 1 86 ? -9.720 -0.042 2.497 1.00 96.69 86 VAL A O 1
ATOM 681 N N . VAL A 1 87 ? -10.085 -1.848 3.766 1.00 96.88 87 VAL A N 1
ATOM 682 C CA . VAL A 1 87 ? -9.447 -1.353 4.982 1.00 96.88 87 VAL A CA 1
ATOM 683 C C . VAL A 1 87 ? -8.280 -2.273 5.304 1.00 96.88 87 VAL A C 1
ATOM 685 O O . VAL A 1 87 ? -8.464 -3.486 5.423 1.00 96.88 87 VAL A O 1
ATOM 688 N N . VAL A 1 88 ? -7.089 -1.693 5.440 1.00 96.38 88 VAL A N 1
ATOM 689 C CA . VAL A 1 88 ? -5.837 -2.425 5.642 1.00 96.38 88 VAL A CA 1
ATOM 690 C C . VAL A 1 88 ? -5.159 -2.045 6.951 1.00 96.38 88 VAL A C 1
ATOM 692 O O . VAL A 1 88 ? -5.171 -0.890 7.372 1.00 96.38 88 VAL A O 1
ATOM 695 N N . SER A 1 89 ? -4.526 -3.025 7.582 1.00 96.06 89 SER A N 1
ATOM 696 C CA . SER A 1 89 ? -3.534 -2.798 8.632 1.00 96.06 89 SER A CA 1
ATOM 697 C C . SER A 1 89 ? -2.223 -3.440 8.214 1.00 96.06 89 SER A C 1
ATOM 699 O O . SER A 1 89 ? -2.209 -4.427 7.474 1.00 96.06 89 SER A O 1
ATOM 701 N N . GLY A 1 90 ? -1.112 -2.879 8.671 1.00 94.75 90 GLY A N 1
ATOM 702 C CA . GLY A 1 90 ? 0.198 -3.392 8.311 1.00 94.75 90 GLY A CA 1
ATOM 703 C C . GLY A 1 90 ? 1.336 -2.469 8.700 1.00 94.75 90 GLY A C 1
ATOM 704 O O . GLY A 1 90 ? 1.168 -1.510 9.451 1.00 94.75 90 GLY A O 1
ATOM 705 N N . THR A 1 91 ? 2.516 -2.765 8.168 1.00 95.00 91 THR A N 1
ATOM 706 C CA . THR A 1 91 ? 3.711 -1.940 8.355 1.00 95.00 91 THR A CA 1
ATOM 707 C C . THR A 1 91 ? 4.201 -1.413 7.014 1.00 95.00 91 THR A C 1
ATOM 709 O O . THR A 1 91 ? 4.381 -2.179 6.066 1.00 95.00 91 THR A O 1
ATOM 712 N N . LEU A 1 92 ? 4.424 -0.101 6.951 1.00 93.81 92 LEU A N 1
ATOM 713 C CA . LEU A 1 92 ? 5.051 0.580 5.829 1.00 93.81 92 LEU A CA 1
ATOM 714 C C . LEU A 1 92 ? 6.571 0.567 5.980 1.00 93.81 92 LEU A C 1
ATOM 716 O O . LEU A 1 92 ? 7.105 0.866 7.052 1.00 93.81 92 LEU A O 1
ATOM 720 N N . TYR A 1 93 ? 7.261 0.278 4.883 1.00 93.81 93 TYR A N 1
ATOM 721 C CA . TYR A 1 93 ? 8.717 0.313 4.780 1.00 93.81 93 TYR A CA 1
ATOM 722 C C . TYR A 1 93 ? 9.146 1.167 3.589 1.00 93.81 93 TYR A C 1
ATOM 724 O O . TYR A 1 93 ? 8.403 1.324 2.618 1.00 93.81 93 TYR A O 1
ATOM 732 N N . GLU A 1 94 ? 10.365 1.694 3.646 1.00 92.44 94 GLU A N 1
ATOM 733 C CA . GLU A 1 94 ? 11.006 2.356 2.510 1.00 92.44 94 GLU A CA 1
ATOM 734 C C . GLU A 1 94 ? 11.050 1.416 1.295 1.00 92.44 94 GLU A C 1
ATOM 736 O O . GLU A 1 94 ? 11.253 0.209 1.436 1.00 92.44 94 GLU A O 1
ATOM 741 N N . THR A 1 95 ? 10.898 1.969 0.092 1.00 89.38 95 THR A N 1
ATOM 742 C CA . THR A 1 95 ? 11.043 1.208 -1.153 1.00 89.38 95 THR A CA 1
ATOM 743 C C . THR A 1 95 ? 11.780 2.008 -2.223 1.00 89.38 95 THR A C 1
ATOM 745 O O . THR A 1 95 ? 11.683 3.240 -2.306 1.00 89.38 95 THR A O 1
ATOM 748 N N . SER A 1 96 ? 12.516 1.289 -3.067 1.00 86.06 96 SER A N 1
ATOM 749 C CA . SER A 1 96 ? 13.079 1.808 -4.314 1.00 86.06 96 SER A CA 1
ATOM 750 C C . SER A 1 96 ? 12.058 1.817 -5.454 1.00 86.06 96 SER A C 1
ATOM 752 O O . SER A 1 96 ? 12.301 2.481 -6.461 1.00 86.06 96 SER A O 1
ATOM 754 N N . LEU A 1 97 ? 10.914 1.135 -5.297 1.00 83.56 97 LEU A N 1
ATOM 755 C CA . LEU A 1 97 ? 9.852 1.115 -6.296 1.00 83.56 97 LEU A CA 1
ATOM 756 C C . LEU A 1 97 ? 9.305 2.520 -6.537 1.00 83.56 97 LEU A C 1
ATOM 758 O O . LEU A 1 97 ? 9.151 3.335 -5.620 1.00 83.56 97 LEU A O 1
ATOM 762 N N . ARG A 1 98 ? 9.009 2.797 -7.799 1.00 78.06 98 ARG A N 1
ATOM 763 C CA . ARG A 1 98 ? 8.372 4.024 -8.262 1.00 78.06 98 ARG A CA 1
ATOM 764 C C . ARG A 1 98 ? 7.285 3.606 -9.234 1.00 78.06 98 ARG A C 1
ATOM 766 O O . ARG A 1 98 ? 7.550 2.771 -10.097 1.00 78.06 98 ARG A O 1
ATOM 773 N N . THR A 1 99 ? 6.094 4.176 -9.094 1.00 70.38 99 THR A N 1
ATOM 774 C CA . THR A 1 99 ? 5.064 3.963 -10.110 1.00 70.38 99 THR A CA 1
ATOM 775 C C . THR A 1 99 ? 5.358 4.822 -11.333 1.00 70.38 99 THR A C 1
ATOM 777 O O . THR A 1 99 ? 5.969 5.889 -11.232 1.00 70.38 99 THR A O 1
ATOM 780 N N . THR A 1 100 ? 4.919 4.351 -12.493 1.00 65.06 100 THR A N 1
ATOM 781 C CA . THR A 1 100 ? 4.988 5.108 -13.751 1.00 65.06 100 THR A CA 1
ATOM 782 C C . THR A 1 100 ? 3.829 6.099 -13.893 1.00 65.06 100 THR A C 1
ATOM 784 O O . THR A 1 100 ? 3.904 7.029 -14.695 1.00 65.06 100 THR A O 1
ATOM 787 N N . SER A 1 101 ? 2.783 5.945 -13.080 1.00 64.31 101 SER A N 1
ATOM 788 C CA . SER A 1 101 ? 1.620 6.828 -13.047 1.00 64.31 101 SER A CA 1
ATOM 789 C C . SER A 1 101 ? 1.925 8.151 -12.337 1.00 64.31 101 SER A C 1
ATOM 791 O O . SER A 1 101 ? 2.362 8.186 -11.186 1.00 64.31 101 SER A O 1
ATOM 793 N N . ALA A 1 102 ? 1.639 9.272 -12.998 1.00 62.41 102 ALA A N 1
ATOM 794 C CA . ALA A 1 102 ? 1.644 10.579 -12.352 1.00 62.41 102 ALA A CA 1
ATOM 795 C C . ALA A 1 102 ? 0.448 10.672 -11.389 1.00 62.41 102 ALA A C 1
ATOM 797 O O . ALA A 1 102 ? -0.667 10.992 -11.794 1.00 62.41 102 ALA A O 1
ATOM 798 N N . ILE A 1 103 ? 0.676 10.360 -10.115 1.00 70.12 103 ILE A N 1
ATOM 799 C CA . ILE A 1 103 ? -0.324 10.509 -9.056 1.00 70.12 103 ILE A CA 1
ATOM 800 C C . ILE A 1 103 ? -0.165 11.916 -8.482 1.00 70.12 103 ILE A C 1
ATOM 802 O O . ILE A 1 103 ? 0.867 12.234 -7.886 1.00 70.12 103 ILE A O 1
ATOM 806 N N . CYS A 1 104 ? -1.162 12.780 -8.692 1.00 71.44 104 CYS A N 1
ATOM 807 C CA . CYS A 1 104 ? -1.172 14.086 -8.044 1.00 71.44 104 CYS A CA 1
ATOM 808 C C . CYS A 1 104 ? -1.210 13.909 -6.520 1.00 71.44 104 CYS A C 1
ATOM 810 O O . CYS A 1 104 ? -1.841 12.985 -6.005 1.00 71.44 104 CYS A O 1
ATOM 812 N N . CYS A 1 105 ? -0.510 14.798 -5.812 1.00 81.88 105 CYS A N 1
ATOM 813 C CA . CYS A 1 105 ? -0.577 14.883 -4.352 1.00 81.88 105 CYS A CA 1
ATOM 814 C C . CYS A 1 105 ? -0.070 13.610 -3.633 1.00 81.88 105 CYS A C 1
ATOM 816 O O . CYS A 1 105 ? -0.507 13.251 -2.540 1.00 81.88 105 CYS A O 1
ATOM 818 N N . LEU A 1 106 ? 0.881 12.914 -4.259 1.00 85.38 106 LEU A N 1
ATOM 819 C CA . LEU A 1 106 ? 1.537 11.750 -3.681 1.00 85.38 106 LEU A CA 1
ATOM 820 C C . LEU A 1 106 ? 2.573 12.161 -2.618 1.00 85.38 106 LEU A C 1
ATOM 822 O O . LEU A 1 106 ? 3.534 12.865 -2.915 1.00 85.38 106 LEU A O 1
ATOM 826 N N . ASP A 1 107 ? 2.399 11.652 -1.402 1.00 86.19 107 ASP A N 1
ATOM 827 C CA . ASP A 1 107 ? 3.302 11.806 -0.253 1.00 86.19 107 ASP A CA 1
ATOM 828 C C . ASP A 1 107 ? 4.481 10.815 -0.310 1.00 86.19 107 ASP A C 1
ATOM 830 O O . ASP A 1 107 ? 5.580 11.105 0.155 1.00 86.19 107 ASP A O 1
ATOM 834 N N . GLY A 1 108 ? 4.298 9.649 -0.942 1.00 89.69 108 GLY A N 1
ATOM 835 C CA . GLY A 1 108 ? 5.403 8.723 -1.186 1.00 89.69 108 GLY A CA 1
ATOM 836 C C . GLY A 1 108 ? 5.005 7.315 -1.622 1.00 89.69 108 GLY A C 1
ATOM 837 O O . GLY A 1 108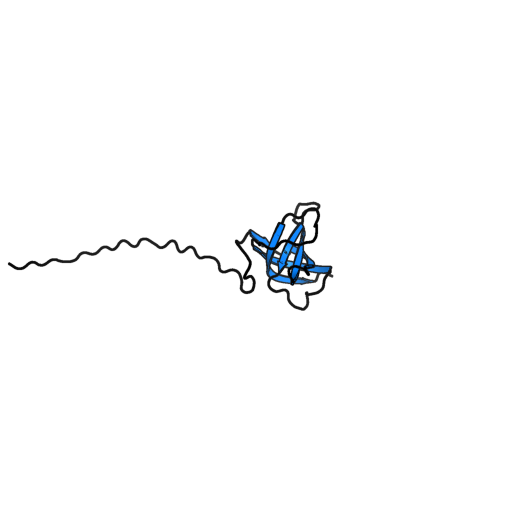 ? 3.832 6.928 -1.603 1.00 89.69 108 GLY A O 1
ATOM 838 N N . PHE A 1 109 ? 6.035 6.545 -1.985 1.00 91.44 109 PHE A N 1
ATOM 839 C CA . PHE A 1 109 ? 5.964 5.112 -2.268 1.00 91.44 109 PHE A CA 1
ATOM 840 C C . PHE A 1 109 ? 6.565 4.321 -1.116 1.00 91.44 109 PHE A C 1
ATOM 842 O O . PHE A 1 109 ? 7.640 4.658 -0.615 1.00 91.44 109 PHE A O 1
ATOM 849 N N . TYR A 1 110 ? 5.898 3.233 -0.756 1.00 93.00 110 TYR A N 1
ATOM 850 C CA . TYR A 1 110 ? 6.282 2.352 0.334 1.00 93.00 110 TYR A CA 1
ATOM 851 C C . TYR A 1 110 ? 6.056 0.899 -0.064 1.00 93.00 110 TYR A C 1
ATOM 853 O O . TYR A 1 110 ? 5.218 0.596 -0.912 1.00 93.00 110 TYR A O 1
ATOM 861 N N . CYS A 1 111 ? 6.765 -0.007 0.595 1.00 93.25 111 CYS A N 1
ATOM 862 C CA . CYS A 1 111 ? 6.290 -1.375 0.718 1.00 93.25 111 CYS A CA 1
ATOM 863 C C . CYS A 1 111 ? 5.273 -1.464 1.851 1.00 93.25 111 CYS A C 1
ATOM 865 O O . CYS A 1 111 ? 5.478 -0.856 2.902 1.00 93.25 111 CYS A O 1
ATOM 867 N N . LEU A 1 112 ? 4.243 -2.283 1.681 1.00 93.81 112 LEU A N 1
ATOM 868 C CA . LEU A 1 112 ? 3.248 -2.584 2.696 1.00 93.81 112 LEU A CA 1
ATOM 869 C C . LEU A 1 112 ? 3.280 -4.079 3.026 1.00 93.81 112 LEU A C 1
ATOM 871 O O . LEU A 1 112 ? 2.833 -4.916 2.240 1.00 93.81 112 LEU A O 1
ATOM 875 N N . ALA A 1 113 ? 3.776 -4.399 4.222 1.00 93.56 113 ALA A N 1
ATOM 876 C CA . ALA A 1 113 ? 3.594 -5.715 4.821 1.00 93.56 113 ALA A CA 1
ATOM 877 C C . ALA A 1 113 ? 2.220 -5.748 5.499 1.00 93.56 113 ALA A C 1
ATOM 879 O O . ALA A 1 113 ? 2.037 -5.145 6.562 1.00 93.56 113 ALA A O 1
ATOM 880 N N . LEU A 1 114 ? 1.247 -6.395 4.856 1.00 93.06 114 LEU A N 1
ATOM 881 C CA . LEU A 1 114 ? -0.117 -6.499 5.369 1.00 93.06 114 LEU A CA 1
ATOM 882 C C . LEU A 1 114 ? -0.174 -7.401 6.604 1.00 93.06 114 LEU A C 1
ATOM 884 O O . LEU A 1 114 ? 0.374 -8.498 6.618 1.00 93.06 114 LEU A O 1
ATOM 888 N N . THR A 1 115 ? -0.897 -6.948 7.624 1.00 94.44 115 THR A N 1
ATOM 889 C CA . THR A 1 115 ? -1.319 -7.776 8.762 1.00 94.44 115 THR A CA 1
ATOM 890 C C . THR A 1 115 ? -2.806 -8.099 8.698 1.00 94.44 115 THR A C 1
ATOM 892 O O . THR A 1 115 ? -3.220 -9.165 9.144 1.00 94.44 115 THR A O 1
ATOM 895 N N . SER A 1 116 ? -3.619 -7.211 8.121 1.00 95.31 116 SER A N 1
ATOM 896 C CA . SER A 1 116 ? -5.024 -7.484 7.830 1.00 95.31 116 SER A CA 1
ATOM 897 C C . SER A 1 116 ? -5.513 -6.695 6.620 1.00 95.31 116 SER A C 1
ATOM 899 O O . SER A 1 116 ? -5.041 -5.594 6.335 1.00 95.31 116 SER A O 1
ATOM 901 N N . VAL A 1 117 ? -6.484 -7.270 5.916 1.00 96.69 117 VAL A 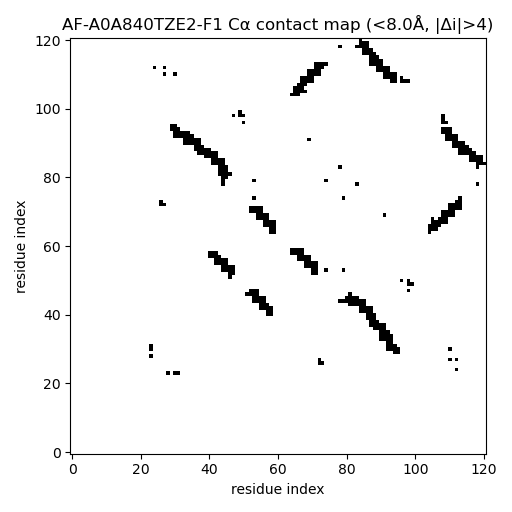N 1
ATOM 902 C CA . VAL A 1 117 ? -7.217 -6.635 4.821 1.00 96.69 117 VAL A CA 1
ATOM 903 C C . VAL A 1 117 ? -8.667 -7.105 4.877 1.00 96.69 117 VAL A C 1
ATOM 905 O O . VAL A 1 117 ? -8.936 -8.286 5.103 1.00 96.69 117 VAL A O 1
ATOM 908 N N . ARG A 1 118 ? -9.604 -6.172 4.711 1.00 96.88 118 ARG A N 1
ATOM 909 C CA . ARG A 1 118 ? -11.037 -6.456 4.570 1.00 96.88 118 ARG A CA 1
ATOM 910 C C . ARG A 1 118 ? -11.654 -5.543 3.523 1.00 96.88 118 ARG A C 1
ATOM 912 O O . ARG A 1 118 ? -11.240 -4.393 3.409 1.00 96.88 118 ARG A O 1
ATOM 919 N N . ALA A 1 119 ? -12.652 -6.035 2.800 1.00 94.69 119 ALA A N 1
ATOM 920 C CA . ALA A 1 119 ? -13.416 -5.220 1.862 1.00 94.69 119 ALA A CA 1
ATOM 921 C C . ALA A 1 119 ? -14.300 -4.211 2.611 1.00 94.69 119 ALA A C 1
ATOM 923 O O . ALA A 1 119 ? -14.757 -4.477 3.728 1.00 94.69 119 ALA A O 1
ATOM 924 N N . THR A 1 120 ? -14.558 -3.070 1.978 1.00 90.38 120 THR A N 1
ATOM 925 C CA . THR A 1 120 ? -15.606 -2.127 2.385 1.00 90.38 120 THR A CA 1
ATOM 926 C C . THR A 1 120 ? -16.688 -2.093 1.317 1.00 90.38 120 THR A C 1
ATOM 928 O O . THR A 1 120 ? -16.372 -1.927 0.139 1.00 90.38 120 THR A O 1
ATOM 931 N N . TYR A 1 121 ? -17.934 -2.297 1.745 1.00 69.19 121 TYR A N 1
ATOM 932 C CA . TYR A 1 121 ? -19.133 -2.294 0.902 1.00 69.19 121 TYR A CA 1
ATOM 933 C C . TYR A 1 121 ? -19.631 -0.873 0.642 1.00 69.19 121 TYR A C 1
ATOM 935 O O . TYR A 1 121 ? -19.521 -0.046 1.578 1.00 69.19 121 TYR A O 1
#

Sequence (121 aa):
MKKYLVFFGLTVLVSGLSCQKKEPAPGCLDCGKKVEEIQERPGRIAYDSAAVRYYVWMHVPGTIDSFRVGYVCELPEAYQEEGQQVVVSGTLYETSLRTTSAICCLDGFYCLALTSVRATY

Nearest PDB structures (foldseek):
  8b2q-assembly1_I  TM=8.722E-01  e=1.141E-07  Tannerella forsythia
  5odn-assembly1_H  TM=4.456E-01  e=5.461E-01  Salinibacter ruber DSM 13855
  5bk4-assembly1_5  TM=4.899E-01  e=6.469E+00  Saccharomyces cerevisiae
  2vl6-assembly1_A  TM=4.010E-01  e=6.469E+00  Saccharolobus solfataricus

pLDDT: mean 80.89, std 17.26, range [38.03, 96.88]

Foldseek 3Di:
DDDDDDDDDDPDDPDPPPPPPPDDDPQCPFFAAWDDWDAQFKWFWAAQPVVRFIWTWTDDPPDDQAIEIATESDDPPVRNDGGFIKTWTFIWTDGPDDGPDPRPRYPYYTHTHTPDMDTDD

Organism: NCBI:txid1655419

Radius of gyration: 23.36 Å; Cα contacts (8 Å, |Δi|>4): 225; chains: 1; bounding box: 85×40×54 Å

Mean predicted aligned error: 11.43 Å

=== Feature glossary ===
Legend for the data blocks above and below:

— What the protein is —

Sequence gives the chain of amino acids in standard one-letter code (A=alanine, C=cysteine, …, Y=tyrosine), read N→C. It is the only feature that is directly encoded by the gene; all structural features are derived from the folded form of this sequence.

The annotation block draws on four external resources. InterPro: which protein families and domains the sequence belongs to. GO: standardized terms for what the protein does, what process it participates in, and where in the cell it acts. CATH: which structural fold it has in the CATH hierarchy. Organism: the species of origin.

— Where its atoms are —

Atomic coordinates in PDBx/mmCIF format — the same representation the Protein Data Bank distributes. Each line of the _atom_site loop places one backbone atom in Cartesian space (units: ångströms, origin: arbitrary).

Six rendered views show the 3D structure from the faces of a cube — i.e. along ±x, ±y, ±z. Rendering representation is drawn randomly per protein from cartoon (secondary-structure ribbons), sticks (backbone bonds), or molecular surface; coloring is either N→C rainbow (blue at the N-terminus through red at the C-terminus) or one color per chain.

— Local backbone conformation —

DSSP 8-state secondary structure assigns each residue one of H (α-helix), G (3₁₀-helix), I (π-helix), E (extended β-strand), B (isolated β-bridge), T (hydrogen-bonded turn), S (bend), or '-' (coil). The assignment is computed from backbone hydrogen-bond geometry via the Kabsch–Sander algorithm.

P-SEA three-state annotation labels each residue as helix, strand, or coil based purely on the geometry of the Cα trace. It serves as a fallback when the full backbone (and thus DSSP) is unavailable.

φ (phi) and ψ (psi) are the two rotatable backbone dihedrals per residue: φ is the C(i-1)–N–Cα–C torsion, ψ is the N–Cα–C–N(i+1) torsion, both in degrees on (−180°, 180°]. α-helical residues cluster near (−60°, −45°); β-strand residues near (−120°, +130°). A Ramachandran plot is simply a scatter of (φ, ψ) for every residue.

— Global shape and packing —

Radius of gyration (Rg) is the root-mean-square distance of Cα atoms from their centroid — a single number for overall size and compactness. A globular domain of N residues has Rg ≈ 2.2·N^0.38 Å; an extended or disordered chain has a much larger Rg. The Cα contact count is the number of residue pairs whose Cα atoms are within 8 Å and are more than four positions apart in sequence — a standard proxy for tertiary packing density. The bounding box is the smallest axis-aligned box enclosing all Cα atoms.

Accessible surface area quantifies burial. A residue with SASA near zero is packed into the hydrophobic core; one with SASA >100 Å² sits on the surface. Computed here via the Shrake–Rupley numerical algorithm with a 1.4 Å probe.

The contact map is a binary N×N matrix image: pixel (i, j) is dark where Cα_i and Cα_j are within 8 Å and |i−j|>4. Because the |i−j|>4 filter removes local helical contacts, off-diagonal stripes parallel to the main diagonal indicate parallel β-sheets; stripes perpendicular to it indicate antiparallel β-sheets. The Ramachandran plot scatters every residue's (φ, ψ) pair against the sterically allowed regions. The PAE heatmap renders the predicted-aligned-error matrix.

— Structural neighborhood —

A 3Di character summarizes, for each residue, the relative orientation of the Cα frame of its nearest spatial neighbor. Because it encodes fold topology rather than chemistry, 3Di alignments detect remote structural similarity that sequence alignment misses.

Structural nearest neighbors (via Foldseek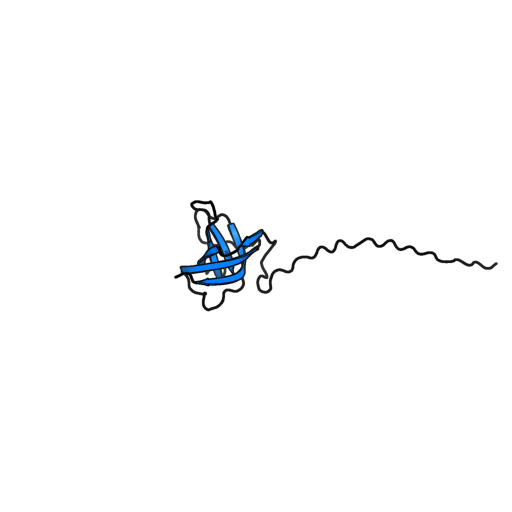 easy-search vs the PDB). Reported per hit: target PDB id, E-value, and alignment TM-score. A TM-score above ~0.5 is the conventional threshold for 'same fold'.

— Confidence and disorder —

For AlphaFold models, the B-factor field carries pLDDT — the model's own estimate of local accuracy on a 0–100 scale. Regions with pLDDT<50 should be treated as essentially unmodeled; they often correspond to intrinsically disordered segments.

B-factor (Debye–Waller factor) reflects atomic displacement in the crystal lattice. It is an experimental observable (units Å²), not a prediction; low values mean the atom is pinned down, high values mean it moves or is heterogeneous across the crystal.

Predicted Aligned Error (PAE) is an AlphaFold confidence matrix: entry (i, j) is the expected error in the position of residue j, in ångströms, when the prediction is superimposed on the true structure at residue i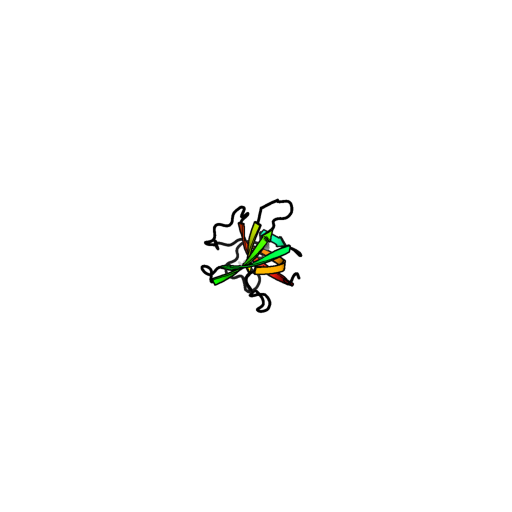. Low PAE within a block of residues means that block is internally rigid and well-predicted; high PAE between two blocks means their relative placement is uncertain even if each block individually is confident.